Protein AF-A0A959SZT4-F1 (afdb_monomer_lite)

Foldseek 3Di:
DPDDDPDDQQFFFFDDDDPVLRLLRCLVTVVVRCVSSVHDLVVDPDDDDDCPDPVSVVVNCVSNVPDPVD

Secondary structure (DSSP, 8-state):
------------------GGGGGGHHHHHHHHHHHHHT--GGG-S------S-HHHHHHHHHHHT--TT-

Radius of gyration: 14.05 Å; chains: 1; bounding box: 30×28×41 Å

pLDDT: mean 95.49, std 5.18, range [60.81, 98.5]

Structure (mmCIF, N/CA/C/O backbone):
data_AF-A0A959SZT4-F1
#
_entry.id   AF-A0A959SZT4-F1
#
loop_
_atom_site.group_PDB
_atom_site.id
_atom_site.type_symbol
_atom_site.label_atom_id
_atom_site.label_alt_id
_atom_site.label_comp_id
_atom_site.label_asym_id
_atom_site.label_entity_id
_atom_site.label_seq_id
_atom_site.pdbx_PDB_ins_code
_atom_site.Cartn_x
_atom_site.Cartn_y
_atom_site.Cartn_z
_atom_site.occupancy
_atom_site.B_iso_or_equiv
_atom_site.auth_seq_id
_atom_site.auth_comp_id
_atom_site.auth_asym_id
_atom_site.auth_atom_id
_atom_site.pdbx_PDB_model_num
ATOM 1 N N . MET A 1 1 ? -6.885 20.293 26.689 1.00 60.81 1 MET A N 1
ATOM 2 C CA . MET A 1 1 ? -6.715 19.349 25.564 1.00 60.81 1 MET A CA 1
ATOM 3 C C . MET A 1 1 ? -8.064 19.148 24.872 1.00 60.81 1 MET A C 1
ATOM 5 O O . MET A 1 1 ? -8.612 18.061 24.918 1.00 60.81 1 MET A O 1
ATOM 9 N N . ASN A 1 2 ? -8.631 20.212 24.290 1.00 82.12 2 ASN A N 1
ATOM 10 C CA . ASN A 1 2 ? -9.977 20.194 23.699 1.00 82.12 2 ASN A CA 1
ATOM 11 C C . ASN A 1 2 ? -9.871 20.047 22.172 1.00 82.12 2 ASN A C 1
ATOM 13 O O . ASN A 1 2 ? -10.132 20.990 21.433 1.00 82.12 2 ASN A O 1
ATOM 17 N N . VAL A 1 3 ? -9.384 18.895 21.712 1.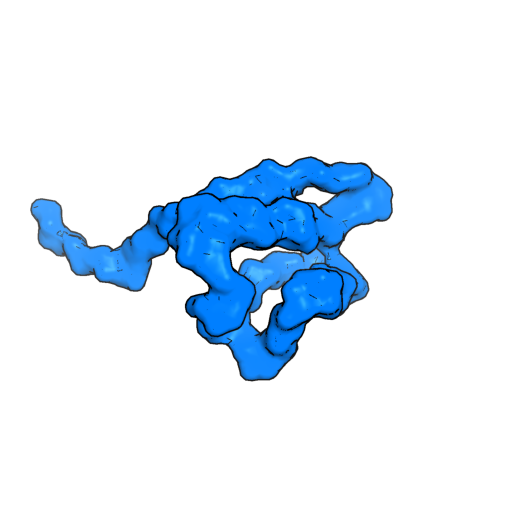00 91.31 3 VAL A N 1
ATOM 18 C CA . VAL A 1 3 ? -9.294 18.569 20.281 1.00 91.31 3 VAL A CA 1
ATOM 19 C C . VAL A 1 3 ? -10.019 17.256 20.017 1.00 91.31 3 VAL A C 1
ATOM 21 O O . VAL A 1 3 ? -9.863 16.303 20.780 1.00 91.31 3 VAL A O 1
ATOM 24 N N . GLU A 1 4 ? -10.826 17.228 18.960 1.00 94.88 4 GLU A N 1
ATOM 25 C CA . GLU A 1 4 ? -11.565 16.044 18.523 1.00 94.88 4 GLU A CA 1
ATOM 26 C C . GLU A 1 4 ? -10.709 15.255 17.516 1.00 94.88 4 GLU A C 1
ATOM 28 O O . GLU A 1 4 ? -10.319 15.807 16.482 1.00 94.88 4 GLU A O 1
ATOM 33 N N . PRO A 1 5 ? -10.341 13.997 17.809 1.00 94.62 5 PRO A N 1
ATOM 34 C CA . PRO A 1 5 ? -9.539 13.194 16.895 1.00 94.62 5 PRO A CA 1
ATOM 35 C C . PRO A 1 5 ? -10.374 12.744 15.689 1.00 94.62 5 PRO A C 1
ATOM 37 O O . PRO A 1 5 ? -11.412 12.113 15.854 1.00 94.62 5 PRO A O 1
ATOM 40 N N . ILE A 1 6 ? -9.882 13.006 14.475 1.00 96.69 6 ILE A N 1
ATOM 41 C CA . ILE A 1 6 ? -10.546 12.609 13.217 1.00 96.69 6 ILE A CA 1
ATOM 42 C C . ILE A 1 6 ? -10.017 11.290 12.627 1.00 96.69 6 ILE A C 1
ATOM 44 O O . ILE A 1 6 ? -10.646 10.717 11.744 1.00 96.69 6 ILE A O 1
ATOM 48 N N . ALA A 1 7 ? -8.854 10.812 13.088 1.00 96.31 7 ALA A N 1
ATOM 49 C CA . ALA A 1 7 ? -8.224 9.576 12.620 1.00 96.31 7 ALA A CA 1
ATOM 50 C C . ALA A 1 7 ? -7.179 9.050 13.621 1.00 96.31 7 ALA A C 1
ATOM 52 O O . ALA A 1 7 ? -6.707 9.777 14.498 1.00 96.31 7 ALA A O 1
ATOM 53 N N . GLN A 1 8 ? -6.774 7.788 13.452 1.00 96.31 8 GLN A N 1
ATOM 54 C CA . GLN A 1 8 ? -5.680 7.149 14.188 1.00 96.31 8 GLN A CA 1
ATOM 55 C C . GLN A 1 8 ? -4.750 6.410 13.215 1.00 96.31 8 GLN A C 1
ATOM 57 O O . GLN A 1 8 ? -5.215 5.670 12.351 1.00 96.31 8 GLN A O 1
ATOM 62 N N . LEU A 1 9 ? -3.432 6.539 13.401 1.00 97.69 9 LEU A N 1
ATOM 63 C CA . LEU A 1 9 ? -2.448 5.720 12.689 1.00 97.69 9 LEU A CA 1
ATOM 64 C C . LEU A 1 9 ? -2.431 4.296 13.267 1.00 97.69 9 LEU A C 1
ATOM 66 O O . LEU A 1 9 ? -2.003 4.095 14.403 1.00 97.69 9 LEU A O 1
ATOM 70 N N . LYS A 1 10 ? -2.885 3.307 12.490 1.00 98.00 10 LYS A N 1
ATOM 71 C CA . LYS A 1 10 ? -2.928 1.898 12.919 1.00 98.00 10 LYS A CA 1
ATOM 72 C C . LYS A 1 10 ? -1.580 1.185 12.789 1.00 98.00 10 LYS A C 1
ATOM 74 O O . LYS A 1 10 ? -1.220 0.410 13.669 1.00 98.00 10 LYS A O 1
ATOM 79 N N . SER A 1 11 ? -0.838 1.434 11.712 1.00 98.50 11 SER A N 1
ATOM 80 C CA . SER A 1 11 ? 0.471 0.823 11.461 1.00 98.50 11 SER A CA 1
ATOM 81 C C . SER A 1 11 ? 1.261 1.610 10.411 1.00 98.50 11 SER A C 1
ATOM 83 O O . SER A 1 11 ? 0.717 2.462 9.711 1.00 98.50 11 SER A O 1
ATOM 85 N N . TYR A 1 12 ? 2.555 1.302 10.295 1.00 98.19 12 TYR A N 1
ATOM 86 C CA . TYR A 1 12 ? 3.392 1.713 9.171 1.00 98.19 12 TYR A CA 1
ATOM 87 C C . TYR A 1 12 ? 4.436 0.631 8.860 1.00 98.19 12 TYR A C 1
ATOM 89 O O . TYR A 1 12 ? 4.849 -0.154 9.731 1.00 98.19 12 TYR A O 1
ATOM 97 N N . HIS A 1 13 ? 4.879 0.582 7.607 1.00 98.31 13 HIS A N 1
ATOM 98 C CA . HIS A 1 13 ? 5.963 -0.291 7.181 1.00 98.31 13 HIS A CA 1
ATOM 99 C C . HIS A 1 13 ? 6.761 0.338 6.041 1.00 98.31 13 HIS A C 1
ATOM 101 O O . HIS A 1 13 ? 6.215 1.069 5.223 1.00 98.31 13 HIS A O 1
ATOM 107 N N . VAL A 1 14 ? 8.055 0.029 6.003 1.00 97.94 14 VAL A N 1
ATOM 108 C CA . VAL A 1 14 ? 8.974 0.432 4.940 1.00 97.94 14 VAL A CA 1
ATOM 109 C C . VAL A 1 14 ? 9.579 -0.840 4.375 1.00 97.94 14 VAL A C 1
ATOM 111 O O . VAL A 1 14 ? 10.089 -1.663 5.136 1.00 97.94 14 VAL A O 1
ATOM 114 N N . ALA A 1 15 ? 9.525 -0.986 3.055 1.00 96.31 15 ALA A N 1
ATOM 115 C CA . ALA A 1 15 ? 10.123 -2.099 2.337 1.00 96.31 15 ALA A CA 1
ATOM 116 C C . ALA A 1 15 ? 11.051 -1.570 1.239 1.00 96.31 15 ALA A C 1
ATOM 118 O O . ALA A 1 15 ? 10.751 -0.568 0.590 1.00 96.31 15 ALA A O 1
ATOM 119 N N . GLY A 1 16 ? 12.183 -2.247 1.053 1.00 96.62 16 GLY A N 1
ATOM 120 C CA . GLY A 1 16 ? 13.099 -2.004 -0.057 1.00 96.62 16 GLY A CA 1
ATOM 121 C C . GLY A 1 16 ? 12.832 -2.976 -1.202 1.00 96.62 16 GLY A C 1
ATOM 122 O O . GLY A 1 16 ? 12.508 -4.139 -0.968 1.00 96.62 16 GLY A O 1
ATOM 123 N N . VAL A 1 17 ? 13.002 -2.500 -2.431 1.00 97.06 17 VAL A N 1
ATOM 124 C CA . VAL A 1 17 ? 12.987 -3.308 -3.657 1.00 97.06 17 VAL A CA 1
ATOM 125 C C . VAL A 1 17 ? 14.204 -2.950 -4.506 1.00 97.06 17 VAL A C 1
ATOM 127 O O . VAL A 1 17 ? 14.855 -1.930 -4.273 1.00 97.06 17 VAL A O 1
ATOM 130 N N . GLU A 1 18 ? 14.504 -3.777 -5.503 1.00 97.44 18 GLU A N 1
ATOM 131 C CA . GLU A 1 18 ? 15.577 -3.497 -6.457 1.00 97.44 18 GLU A CA 1
ATOM 132 C C . GLU A 1 18 ? 15.372 -2.128 -7.143 1.00 97.44 18 GLU A C 1
ATOM 134 O O . GLU A 1 18 ? 14.281 -1.869 -7.664 1.00 97.44 18 GLU A O 1
ATOM 139 N N . PRO A 1 19 ? 16.398 -1.253 -7.224 1.00 96.94 19 PRO A N 1
ATOM 140 C CA . PRO A 1 19 ? 16.242 0.111 -7.746 1.00 96.94 19 PRO A CA 1
ATOM 141 C C . PRO A 1 19 ? 15.653 0.177 -9.158 1.00 96.94 19 PRO A C 1
ATOM 143 O O . PRO A 1 19 ? 14.864 1.063 -9.479 1.00 96.94 19 PRO A O 1
ATOM 146 N N . ARG A 1 20 ? 15.983 -0.807 -10.000 1.00 97.00 20 ARG A N 1
ATOM 147 C CA . ARG A 1 20 ? 15.481 -0.904 -11.379 1.00 97.00 20 ARG A CA 1
ATOM 148 C C . ARG A 1 20 ? 13.965 -1.120 -11.488 1.00 97.00 20 ARG A C 1
ATOM 150 O O . ARG A 1 20 ? 13.421 -0.953 -12.573 1.00 97.00 20 ARG A O 1
ATOM 157 N N . ILE A 1 21 ? 13.304 -1.513 -10.399 1.00 94.56 21 ILE A N 1
ATOM 158 C CA . ILE A 1 21 ? 11.852 -1.716 -10.301 1.00 94.56 21 ILE A CA 1
ATOM 159 C C . ILE A 1 21 ? 11.255 -0.919 -9.134 1.00 94.56 21 ILE A C 1
ATOM 161 O O . ILE A 1 21 ? 10.211 -1.288 -8.612 1.00 94.56 21 ILE A O 1
ATOM 165 N N . MET A 1 22 ? 11.885 0.188 -8.721 1.00 95.38 22 MET A N 1
ATOM 166 C CA . MET A 1 22 ? 11.486 0.958 -7.531 1.00 95.38 22 MET A CA 1
ATOM 167 C C . MET A 1 22 ? 9.979 1.264 -7.423 1.00 95.38 22 MET A C 1
ATOM 169 O O . MET A 1 22 ? 9.445 1.330 -6.319 1.00 95.38 22 MET A O 1
ATOM 173 N N . GLY A 1 23 ? 9.278 1.398 -8.556 1.00 94.56 23 GLY A N 1
ATOM 174 C CA . GLY A 1 23 ? 7.838 1.660 -8.602 1.00 94.56 23 GLY A CA 1
ATOM 175 C C . GLY A 1 23 ? 6.962 0.574 -7.966 1.00 94.56 23 GLY A C 1
ATOM 176 O O . GLY A 1 23 ? 5.841 0.875 -7.583 1.00 94.56 23 GLY A O 1
ATOM 177 N N . ILE A 1 24 ? 7.459 -0.656 -7.785 1.00 96.69 24 ILE A N 1
ATOM 178 C CA . ILE A 1 24 ? 6.702 -1.742 -7.137 1.00 96.69 24 ILE A CA 1
ATOM 179 C C . ILE A 1 24 ? 6.838 -1.762 -5.606 1.00 96.69 24 ILE A C 1
ATOM 181 O O . ILE A 1 24 ? 6.368 -2.696 -4.963 1.00 96.69 24 ILE A O 1
ATOM 185 N N . GLY A 1 25 ? 7.466 -0.750 -4.999 1.00 97.38 25 GLY A N 1
ATOM 186 C CA . GLY A 1 25 ? 7.613 -0.642 -3.542 1.00 97.38 25 GLY A CA 1
ATOM 187 C C . GLY A 1 25 ? 6.330 -0.927 -2.736 1.00 97.38 25 GLY A C 1
ATOM 188 O O . GLY A 1 25 ? 6.405 -1.678 -1.757 1.00 97.38 25 GLY A O 1
ATOM 189 N N . PRO A 1 26 ? 5.143 -0.427 -3.143 1.00 97.88 26 PRO A N 1
ATOM 190 C CA . PRO A 1 26 ? 3.892 -0.725 -2.448 1.00 97.88 26 PRO A CA 1
ATOM 191 C C . PRO A 1 26 ? 3.554 -2.220 -2.367 1.00 97.88 26 PRO A C 1
ATOM 193 O O . PRO A 1 26 ? 3.026 -2.654 -1.347 1.00 97.88 26 PRO A O 1
ATOM 196 N N . VAL A 1 27 ? 3.922 -3.022 -3.374 1.00 97.50 27 VAL A N 1
ATOM 197 C CA . VAL A 1 27 ? 3.683 -4.478 -3.385 1.00 97.50 27 VAL A CA 1
ATOM 198 C C . VAL A 1 27 ? 4.369 -5.158 -2.198 1.00 97.50 27 VAL A C 1
ATOM 200 O O . VAL A 1 27 ? 3.802 -6.047 -1.570 1.00 97.50 27 VAL A O 1
ATOM 203 N N . ALA A 1 28 ? 5.574 -4.708 -1.841 1.00 97.50 28 ALA A N 1
ATOM 204 C CA . ALA A 1 28 ? 6.302 -5.232 -0.689 1.00 97.50 28 ALA A CA 1
ATOM 205 C C . ALA A 1 28 ? 5.839 -4.603 0.640 1.00 97.50 28 ALA A C 1
ATOM 207 O O . ALA A 1 28 ? 5.851 -5.261 1.683 1.00 97.50 28 ALA A O 1
ATOM 208 N N . ALA A 1 29 ? 5.440 -3.327 0.621 1.00 98.25 29 ALA A N 1
ATOM 209 C CA . ALA A 1 29 ? 5.140 -2.566 1.831 1.00 98.25 29 ALA A CA 1
ATOM 210 C C . ALA A 1 29 ? 3.714 -2.779 2.373 1.00 98.25 29 ALA A C 1
ATOM 212 O O . ALA A 1 29 ? 3.542 -2.960 3.583 1.00 98.25 29 ALA A O 1
ATOM 213 N N . VAL A 1 30 ? 2.700 -2.767 1.501 1.00 98.06 30 VAL A N 1
ATOM 214 C CA . VAL A 1 30 ? 1.275 -2.798 1.879 1.00 98.06 30 VAL A CA 1
ATOM 215 C C . VAL A 1 30 ? 0.908 -4.061 2.666 1.00 98.06 30 VAL A C 1
ATOM 217 O O . VAL A 1 30 ? 0.357 -3.911 3.761 1.00 98.06 30 VAL A O 1
ATOM 220 N N . PRO A 1 31 ? 1.268 -5.290 2.233 1.00 97.88 31 PRO A N 1
ATOM 221 C CA . PRO A 1 31 ? 0.890 -6.500 2.967 1.00 97.88 31 PRO A CA 1
ATOM 222 C C . PRO A 1 31 ? 1.428 -6.507 4.402 1.00 97.88 31 PRO A C 1
ATOM 224 O O . PRO A 1 31 ? 0.740 -6.918 5.333 1.00 97.88 31 PRO A O 1
ATOM 227 N N . LYS A 1 32 ? 2.642 -5.981 4.602 1.00 98.25 32 LYS A N 1
ATOM 228 C CA . LYS A 1 32 ? 3.295 -5.900 5.913 1.00 98.25 32 LYS A CA 1
ATOM 229 C C . LYS A 1 32 ? 2.685 -4.826 6.810 1.00 98.25 32 LYS A C 1
ATOM 231 O O . LYS A 1 32 ? 2.634 -5.008 8.026 1.00 98.25 32 LYS A O 1
ATOM 236 N N . ALA A 1 33 ? 2.220 -3.712 6.244 1.00 98.50 33 ALA A N 1
ATOM 237 C CA . ALA A 1 33 ? 1.478 -2.706 6.999 1.00 98.50 33 ALA A CA 1
ATOM 238 C C . ALA A 1 33 ? 0.115 -3.251 7.462 1.00 98.50 33 ALA A C 1
ATOM 240 O O . ALA A 1 33 ? -0.238 -3.078 8.631 1.00 98.50 33 ALA A O 1
ATOM 241 N N . LEU A 1 34 ? -0.604 -3.963 6.589 1.00 98.31 34 LEU A N 1
ATOM 242 C CA . LEU A 1 34 ? -1.886 -4.597 6.913 1.00 98.31 34 LEU A CA 1
ATOM 243 C C . LEU A 1 34 ? -1.731 -5.694 7.971 1.00 98.31 34 LEU A C 1
ATOM 245 O O . LEU A 1 34 ? -2.443 -5.673 8.974 1.00 98.31 34 LEU A O 1
ATOM 249 N N . GLU A 1 35 ? -0.728 -6.565 7.822 1.00 98.19 35 GLU A N 1
ATOM 25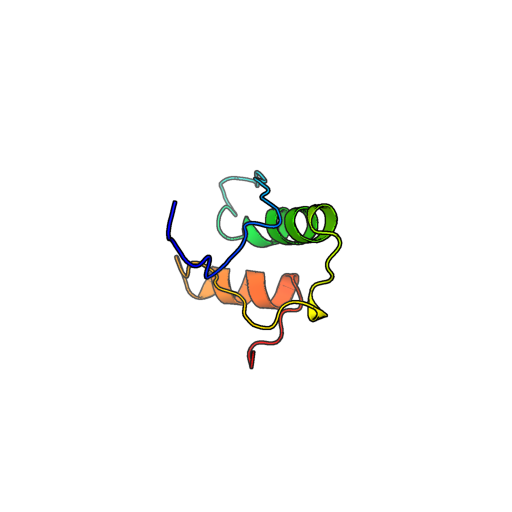0 C CA . GLU A 1 35 ? -0.382 -7.601 8.805 1.00 98.19 35 GLU A CA 1
ATOM 251 C C . GLU A 1 35 ? -0.160 -6.994 10.201 1.00 98.19 35 GLU A C 1
ATOM 253 O O . GLU A 1 35 ? -0.766 -7.433 11.177 1.00 98.19 35 GLU A O 1
ATOM 258 N N . LYS A 1 36 ? 0.635 -5.918 10.300 1.00 98.44 36 LYS A N 1
ATOM 259 C CA . LYS A 1 36 ? 0.873 -5.204 11.568 1.00 98.44 36 LYS A CA 1
ATOM 260 C C . LYS A 1 36 ? -0.372 -4.518 12.133 1.00 98.44 36 LYS A C 1
ATOM 262 O O . LYS A 1 36 ? -0.464 -4.352 13.346 1.00 98.44 36 LYS A O 1
ATOM 267 N N . ALA A 1 37 ? -1.291 -4.081 11.273 1.00 98.31 37 ALA A N 1
ATOM 268 C CA . ALA A 1 37 ? -2.563 -3.498 11.690 1.00 98.31 37 ALA A CA 1
ATOM 269 C C . ALA A 1 37 ? -3.599 -4.559 12.104 1.00 98.31 37 ALA A C 1
ATOM 271 O O . ALA A 1 37 ? -4.624 -4.192 12.678 1.00 98.31 37 ALA A O 1
ATOM 272 N N . GLY A 1 38 ? -3.349 -5.844 11.816 1.00 98.25 38 GLY A N 1
ATOM 273 C CA . GLY A 1 38 ? -4.331 -6.917 11.973 1.00 98.25 38 GLY A CA 1
ATOM 274 C C . GLY A 1 38 ? -5.486 -6.827 10.970 1.00 98.25 38 GLY A C 1
ATOM 275 O O . GLY A 1 38 ? -6.590 -7.258 11.291 1.00 98.25 38 GLY A O 1
ATOM 276 N N . LEU A 1 39 ? -5.247 -6.238 9.794 1.00 98.12 39 LEU A N 1
ATOM 277 C CA . LEU A 1 39 ? -6.241 -6.016 8.741 1.00 98.12 39 LEU A CA 1
ATOM 278 C C . LEU A 1 39 ? -5.940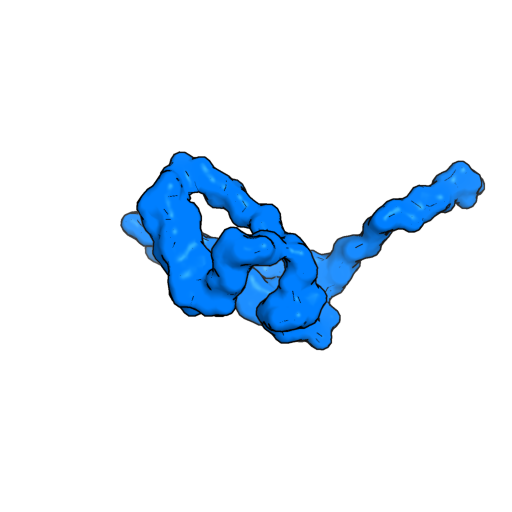 -6.879 7.511 1.00 98.12 39 LEU A C 1
ATOM 280 O O . LEU A 1 39 ? -4.805 -7.297 7.275 1.00 98.12 39 LEU A O 1
ATOM 284 N N . LYS A 1 40 ? -6.967 -7.117 6.701 1.00 97.00 40 LYS A N 1
ATOM 285 C CA . LYS A 1 40 ? -6.893 -7.706 5.363 1.00 97.00 40 LYS A CA 1
ATOM 286 C C . LYS A 1 40 ? -7.080 -6.617 4.310 1.00 97.00 40 LYS A C 1
ATOM 288 O O . LYS A 1 40 ? -7.593 -5.543 4.601 1.00 97.00 40 LYS A O 1
ATOM 293 N N . LEU A 1 41 ? -6.705 -6.917 3.066 1.00 95.19 41 LEU A N 1
ATOM 294 C CA . LEU A 1 41 ? -6.879 -5.992 1.940 1.00 95.19 41 LEU A CA 1
ATOM 295 C C . LEU A 1 41 ? -8.346 -5.546 1.792 1.00 95.19 41 LEU A C 1
ATOM 297 O O . LEU A 1 41 ? -8.611 -4.358 1.674 1.00 95.19 41 LEU A O 1
ATOM 301 N N . ASN A 1 42 ? -9.288 -6.486 1.914 1.00 95.38 42 ASN A N 1
ATOM 302 C CA . ASN A 1 42 ? -10.729 -6.229 1.790 1.00 95.38 42 ASN A CA 1
ATOM 303 C C . ASN A 1 42 ? -11.336 -5.468 2.984 1.00 95.38 42 ASN A C 1
ATOM 305 O O . ASN A 1 42 ? -12.515 -5.131 2.943 1.00 95.38 42 ASN A O 1
ATOM 309 N N . ASP A 1 43 ? -10.567 -5.226 4.051 1.00 96.38 43 ASP A N 1
ATOM 310 C CA . ASP A 1 43 ? -11.005 -4.371 5.161 1.00 96.38 43 ASP A CA 1
ATOM 311 C C . ASP A 1 43 ? -10.742 -2.882 4.861 1.00 96.38 43 ASP A C 1
ATOM 313 O O . ASP A 1 43 ? -11.156 -2.007 5.623 1.00 96.38 43 ASP A O 1
ATOM 317 N N . ILE A 1 44 ? -10.022 -2.583 3.773 1.00 96.94 44 ILE A N 1
ATOM 318 C CA . ILE A 1 44 ? -9.660 -1.230 3.362 1.00 96.94 44 ILE A CA 1
ATOM 319 C C . ILE A 1 44 ? -10.702 -0.708 2.380 1.00 96.94 44 ILE A C 1
ATOM 321 O O . ILE A 1 44 ? -10.892 -1.272 1.309 1.00 96.94 44 ILE A O 1
ATOM 325 N N . GLY A 1 45 ? -11.365 0.386 2.753 1.00 96.44 45 GLY A N 1
ATOM 326 C CA . GLY A 1 45 ? -12.385 1.024 1.918 1.00 96.44 45 GLY A CA 1
ATOM 327 C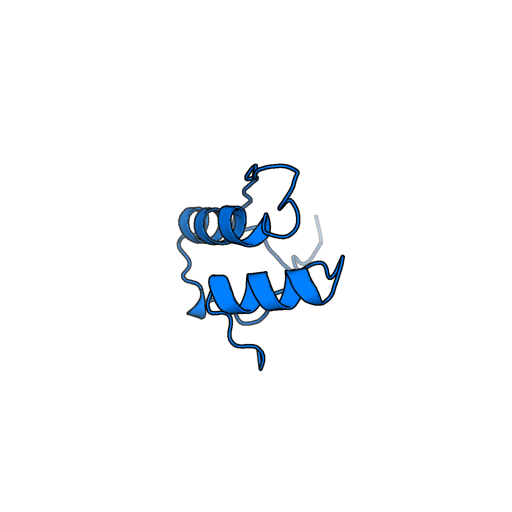 C . GLY A 1 45 ? -11.862 2.081 0.944 1.00 96.44 45 GLY A C 1
ATOM 328 O O . GLY A 1 45 ? -12.665 2.613 0.198 1.00 96.44 45 GLY A O 1
ATOM 329 N N . LEU A 1 46 ? -10.571 2.430 1.003 1.00 95.81 46 LEU A N 1
ATOM 330 C CA . LEU A 1 46 ? -9.919 3.366 0.080 1.00 95.81 46 LEU A CA 1
ATOM 331 C C . LEU A 1 46 ? -8.402 3.141 0.088 1.00 95.81 46 LEU A C 1
ATOM 333 O O . LEU A 1 46 ? -7.786 3.108 1.161 1.00 95.81 46 LEU A O 1
ATOM 337 N N . PHE A 1 47 ? -7.793 3.050 -1.094 1.00 96.25 47 PHE A N 1
ATOM 338 C CA . PHE A 1 47 ? -6.340 3.000 -1.259 1.00 96.25 47 PHE A CA 1
ATOM 339 C C . PHE A 1 47 ? -5.810 4.295 -1.877 1.00 96.25 47 PHE A C 1
ATOM 341 O O . PHE A 1 47 ? -6.048 4.586 -3.041 1.00 96.25 47 PHE A O 1
ATOM 348 N N . GLU A 1 48 ? -5.005 5.030 -1.115 1.00 95.62 48 GLU A N 1
ATOM 349 C CA . GLU A 1 48 ? -4.268 6.196 -1.610 1.00 95.62 48 GLU A CA 1
ATOM 350 C C . GLU A 1 48 ? -2.842 5.783 -1.986 1.00 95.62 48 GLU A C 1
ATOM 352 O O . GLU A 1 48 ? -1.969 5.602 -1.128 1.00 95.62 48 GLU A O 1
ATOM 357 N N . LEU A 1 49 ? -2.609 5.595 -3.284 1.00 94.69 49 LEU A N 1
ATOM 358 C CA . LEU A 1 49 ? -1.305 5.252 -3.845 1.00 94.69 49 LEU A CA 1
ATOM 359 C C . LEU A 1 49 ? -0.724 6.470 -4.564 1.00 94.69 49 LEU A C 1
ATOM 361 O O . LEU A 1 49 ? -1.380 7.089 -5.394 1.00 94.69 49 LEU A O 1
ATOM 365 N N . ASN A 1 50 ? 0.541 6.802 -4.298 1.00 94.56 50 ASN A N 1
ATOM 366 C CA . ASN A 1 50 ? 1.199 7.851 -5.068 1.00 94.56 50 ASN A CA 1
ATOM 367 C C . ASN A 1 50 ? 1.396 7.414 -6.530 1.00 94.56 50 ASN A C 1
ATOM 369 O O . ASN A 1 50 ? 2.051 6.409 -6.815 1.00 94.56 50 ASN A O 1
ATOM 373 N N . GLU A 1 51 ? 0.895 8.218 -7.463 1.00 94.00 51 GLU A N 1
ATOM 374 C CA . GLU A 1 51 ? 0.968 7.947 -8.898 1.00 94.00 51 GLU A CA 1
ATOM 375 C C . GLU A 1 51 ? 2.196 8.586 -9.552 1.00 94.00 51 GLU A C 1
ATOM 377 O O . GLU A 1 51 ? 2.090 9.453 -10.416 1.00 94.00 51 GLU A O 1
ATOM 382 N N . ALA A 1 52 ? 3.398 8.148 -9.167 1.00 94.62 52 ALA A N 1
ATOM 383 C CA . ALA A 1 52 ? 4.620 8.631 -9.819 1.00 94.62 52 ALA A CA 1
ATOM 384 C C . ALA A 1 52 ? 4.604 8.401 -11.350 1.00 94.62 52 ALA A C 1
ATOM 386 O O . ALA A 1 52 ? 5.087 9.240 -12.105 1.00 94.62 52 ALA A O 1
ATOM 387 N N . PHE A 1 53 ? 4.036 7.271 -11.799 1.00 96.25 53 PHE A N 1
ATOM 388 C CA . PHE A 1 53 ? 3.817 6.923 -13.206 1.00 96.25 53 PHE A CA 1
ATOM 389 C C . PHE A 1 53 ? 2.614 5.975 -13.329 1.00 96.25 53 PHE A C 1
ATOM 391 O O . PHE A 1 53 ? 2.494 5.029 -12.554 1.00 96.25 53 PHE A O 1
ATOM 398 N N . ALA A 1 54 ? 1.779 6.137 -14.357 1.00 96.25 54 ALA A N 1
ATOM 399 C CA . ALA A 1 54 ? 0.607 5.273 -14.553 1.00 96.25 54 ALA A CA 1
ATOM 400 C C . ALA A 1 54 ? 0.966 3.780 -14.709 1.00 96.25 54 ALA A C 1
ATOM 402 O O . ALA A 1 54 ? 0.248 2.904 -14.231 1.00 96.25 54 ALA A O 1
ATOM 403 N N . SER A 1 55 ? 2.101 3.477 -15.351 1.00 96.19 55 SER A N 1
ATOM 404 C CA . SER A 1 55 ? 2.559 2.098 -15.553 1.00 96.19 55 SER A CA 1
ATOM 405 C C . SER A 1 55 ? 2.844 1.373 -14.239 1.00 96.19 55 SER A C 1
ATOM 407 O O . SER A 1 55 ? 2.492 0.201 -14.117 1.00 96.19 55 SER A O 1
ATOM 409 N N . GLN A 1 56 ? 3.445 2.055 -13.256 1.00 96.38 56 GLN A N 1
ATOM 410 C CA . GLN A 1 56 ? 3.664 1.451 -11.944 1.00 96.38 56 GLN A CA 1
ATOM 411 C C . GLN A 1 56 ? 2.351 1.325 -11.174 1.00 96.38 56 GLN A C 1
ATOM 413 O O . GLN A 1 56 ? 2.118 0.265 -10.602 1.00 96.38 56 GLN A O 1
ATOM 418 N N . SER A 1 57 ? 1.468 2.333 -11.227 1.00 96.19 57 SER A N 1
ATOM 419 C CA . SER A 1 57 ? 0.222 2.308 -10.450 1.00 96.19 57 SER A CA 1
ATOM 420 C C . SER A 1 57 ? -0.639 1.118 -10.861 1.00 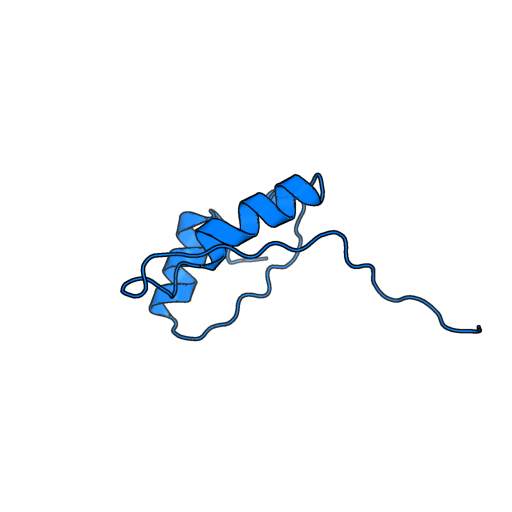96.19 57 SER A C 1
ATOM 422 O O . SER A 1 57 ? -1.092 0.346 -10.020 1.00 96.19 57 SER A O 1
ATOM 424 N N . LEU A 1 58 ? -0.768 0.897 -12.173 1.00 96.56 58 LEU A N 1
ATOM 425 C CA . LEU A 1 58 ? -1.468 -0.265 -12.716 1.00 96.56 58 LEU A CA 1
ATOM 426 C C . LEU A 1 58 ? -0.815 -1.588 -12.301 1.00 96.56 58 LEU A C 1
ATOM 428 O O . LEU A 1 58 ? -1.527 -2.553 -12.032 1.00 96.56 58 LEU A O 1
ATOM 432 N N . ALA A 1 59 ? 0.518 -1.656 -12.261 1.00 96.81 59 ALA A N 1
ATOM 433 C CA . ALA A 1 59 ? 1.221 -2.854 -11.813 1.00 96.81 59 ALA A CA 1
ATOM 434 C C . ALA A 1 59 ? 0.961 -3.132 -10.324 1.00 96.81 59 ALA A C 1
ATOM 436 O O . ALA A 1 59 ? 0.644 -4.262 -9.971 1.00 96.81 59 ALA A O 1
ATOM 437 N N . VAL A 1 60 ? 1.026 -2.106 -9.471 1.00 97.62 60 VAL A N 1
ATOM 438 C CA . VAL A 1 60 ? 0.769 -2.211 -8.029 1.00 97.62 60 VAL A CA 1
ATOM 439 C C . VAL A 1 60 ? -0.661 -2.666 -7.749 1.00 97.62 60 VAL A C 1
ATOM 441 O O . VAL A 1 60 ? -0.846 -3.617 -6.994 1.00 97.62 60 VAL A O 1
ATOM 444 N N . VAL A 1 61 ? -1.659 -2.025 -8.368 1.00 97.06 61 VAL A N 1
ATOM 445 C CA . VAL A 1 61 ? -3.081 -2.369 -8.187 1.00 97.06 61 VAL A CA 1
ATOM 446 C C . VAL A 1 61 ? -3.337 -3.826 -8.567 1.00 97.06 61 VAL A C 1
ATOM 448 O O . VAL A 1 61 ? -3.935 -4.570 -7.792 1.00 97.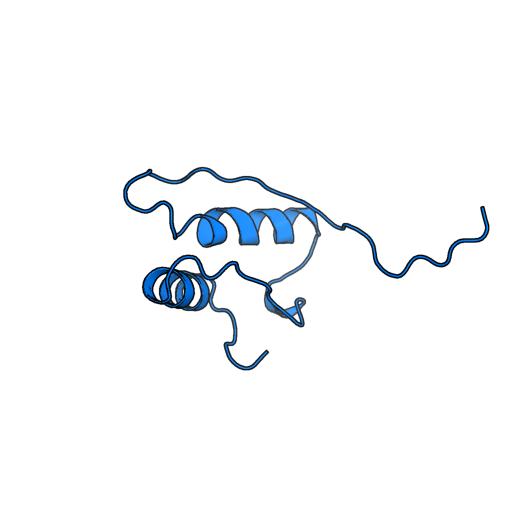06 61 VAL A O 1
ATOM 451 N N . ARG A 1 62 ? -2.823 -4.261 -9.726 1.00 97.12 62 ARG A N 1
ATOM 452 C CA . ARG A 1 62 ? -2.990 -5.639 -10.212 1.00 97.12 62 ARG A CA 1
ATOM 453 C C . ARG A 1 62 ? -2.298 -6.664 -9.321 1.00 97.12 62 ARG A C 1
ATOM 455 O O . ARG A 1 62 ? -2.897 -7.687 -9.018 1.00 97.12 62 ARG A O 1
ATOM 462 N N . GLU A 1 63 ? -1.062 -6.395 -8.913 1.00 97.31 63 GLU A N 1
ATOM 463 C CA . GLU A 1 63 ? -0.258 -7.336 -8.127 1.00 97.31 63 GLU A CA 1
ATOM 464 C C . GLU A 1 63 ? -0.785 -7.486 -6.695 1.00 97.31 63 GLU A C 1
ATOM 466 O O . GLU A 1 63 ? -0.794 -8.583 -6.144 1.00 97.31 63 GLU A O 1
ATOM 471 N N . LEU A 1 64 ? -1.267 -6.393 -6.095 1.00 96.75 64 LEU A N 1
ATOM 472 C CA . LEU A 1 64 ? -1.906 -6.437 -4.780 1.00 96.75 64 LEU A CA 1
ATOM 473 C C . LEU A 1 64 ? -3.337 -6.984 -4.832 1.00 96.75 64 LEU A C 1
ATOM 475 O O . LEU A 1 64 ? -3.867 -7.337 -3.783 1.00 96.75 64 LEU A O 1
ATOM 479 N N . GLY A 1 65 ? -3.954 -7.064 -6.014 1.00 96.12 65 GLY A N 1
ATOM 480 C CA . GLY A 1 65 ? -5.355 -7.457 -6.160 1.00 96.12 65 GLY A CA 1
ATOM 481 C C . GLY A 1 65 ? -6.320 -6.424 -5.575 1.00 96.12 65 GLY A C 1
ATOM 482 O O . GLY A 1 65 ? -7.342 -6.802 -5.009 1.00 96.12 65 GLY A O 1
ATOM 483 N N . ILE A 1 66 ? -5.970 -5.137 -5.663 1.00 95.62 66 ILE A N 1
ATOM 484 C CA . ILE A 1 66 ? -6.834 -4.033 -5.232 1.00 95.62 66 ILE A CA 1
ATOM 485 C C . ILE A 1 66 ? -7.986 -3.902 -6.232 1.00 95.62 66 ILE A C 1
ATOM 487 O O . ILE A 1 66 ? -7.767 -3.937 -7.445 1.00 95.62 66 ILE A O 1
ATOM 491 N N . ASP A 1 67 ? -9.202 -3.752 -5.715 1.00 93.56 67 ASP A N 1
ATOM 492 C CA . ASP A 1 67 ? -10.367 -3.402 -6.522 1.00 93.56 67 ASP A CA 1
ATOM 493 C C . ASP A 1 67 ? -10.195 -1.957 -7.038 1.00 93.56 67 ASP A C 1
ATOM 495 O O . ASP A 1 67 ? -9.995 -1.052 -6.233 1.00 93.56 67 ASP A O 1
ATOM 499 N N . PRO A 1 68 ? -10.169 -1.709 -8.359 1.00 89.56 68 PRO A N 1
ATOM 500 C CA . PRO A 1 68 ? -9.979 -0.361 -8.892 1.00 89.56 68 PRO A CA 1
ATOM 501 C C . PRO A 1 68 ? -11.210 0.544 -8.739 1.00 89.56 68 PRO A C 1
ATOM 503 O O . PRO A 1 68 ? -11.096 1.737 -9.016 1.00 89.56 68 PRO A O 1
ATOM 506 N N . ASP A 1 69 ? -12.365 -0.003 -8.348 1.00 90.00 69 ASP A N 1
ATOM 507 C CA . ASP A 1 69 ? -13.617 0.746 -8.209 1.00 90.00 69 ASP A CA 1
ATOM 508 C C . ASP A 1 69 ? -13.863 1.265 -6.771 1.00 90.00 69 ASP A C 1
ATOM 510 O O . ASP A 1 69 ? -14.903 1.888 -6.526 1.00 90.00 69 ASP A O 1
ATOM 514 N N . ILE A 1 70 ? -12.930 1.032 -5.829 1.00 80.69 70 ILE A N 1
ATOM 515 C CA . ILE A 1 70 ? -12.997 1.494 -4.421 1.00 80.69 70 ILE A CA 1
ATOM 516 C C . ILE A 1 70 ? -12.022 2.627 -4.090 1.00 80.69 70 ILE A C 1
ATOM 518 O O . ILE A 1 70 ? -10.913 2.676 -4.666 1.00 80.69 70 ILE A O 1
#

Sequence (70 aa):
MNVEPIAQLKSYHVAGVEPRIMGIGPVAAVPKALEKAGLKLNDIGLFELNEAFASQSLAVVRELGIDPDI